Protein AF-A0A7Z7IJR8-F1 (afdb_monomer)

Organism: NCBI:txid627089

Structure (mmCIF, N/CA/C/O backbone):
data_AF-A0A7Z7IJR8-F1
#
_entry.id   AF-A0A7Z7IJR8-F1
#
loop_
_atom_site.group_PDB
_atom_site.id
_atom_site.type_symbol
_atom_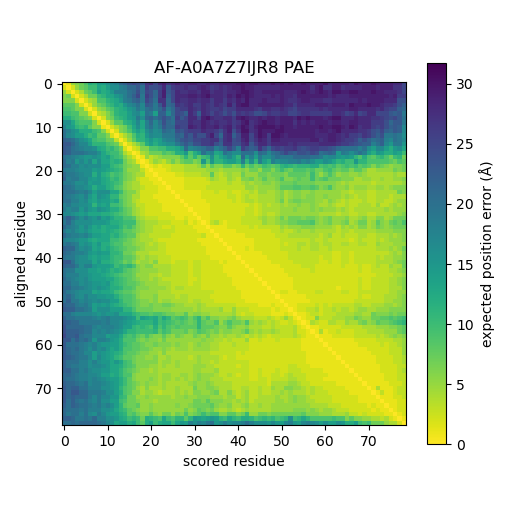site.label_atom_id
_atom_site.label_alt_id
_atom_site.label_comp_id
_atom_site.label_asym_id
_atom_site.label_entity_id
_atom_site.label_seq_id
_atom_site.pdbx_PDB_ins_code
_atom_site.Cartn_x
_atom_site.Cartn_y
_atom_site.Cartn_z
_atom_site.occupancy
_atom_site.B_iso_or_equiv
_atom_site.auth_seq_id
_atom_site.auth_comp_id
_atom_site.auth_asym_id
_atom_site.auth_atom_id
_atom_site.pdbx_PDB_model_num
ATOM 1 N N . MET A 1 1 ? -46.327 12.988 24.668 1.00 53.75 1 MET A N 1
ATOM 2 C CA . MET A 1 1 ? -45.938 12.068 23.570 1.00 53.75 1 MET A CA 1
ATOM 3 C C . MET A 1 1 ? -45.517 12.847 22.314 1.00 53.75 1 MET A C 1
ATOM 5 O O . MET A 1 1 ? -46.232 12.834 21.324 1.00 53.75 1 MET A O 1
ATOM 9 N N . LYS A 1 2 ? -44.383 13.568 22.331 1.00 54.75 2 LYS A N 1
ATOM 10 C CA . LYS A 1 2 ? -43.853 14.242 21.118 1.00 54.75 2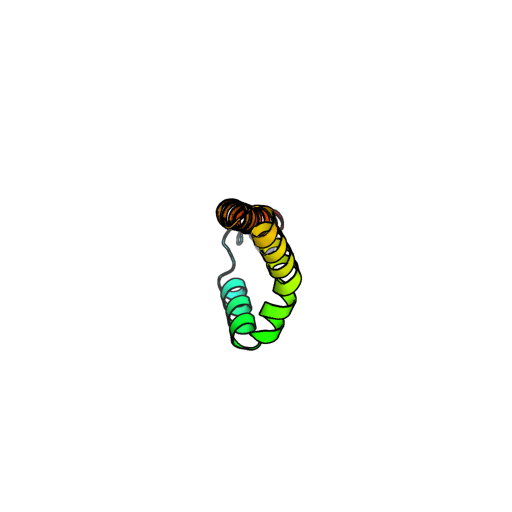 LYS A CA 1
ATOM 11 C C . LYS A 1 2 ? -42.324 14.409 21.105 1.00 54.75 2 LYS A C 1
ATOM 13 O O . LYS A 1 2 ? -41.800 15.230 20.369 1.00 54.75 2 LYS A O 1
ATOM 18 N N . THR A 1 3 ? -41.610 13.636 21.923 1.00 56.47 3 THR A N 1
ATOM 19 C CA . THR A 1 3 ? -40.165 13.799 22.166 1.00 56.47 3 THR A CA 1
ATOM 20 C C . THR A 1 3 ? -39.294 12.669 21.609 1.00 56.47 3 THR A C 1
ATOM 22 O O . THR A 1 3 ? -38.081 12.806 21.603 1.00 56.47 3 THR A O 1
ATOM 25 N N . MET A 1 4 ? -39.871 11.576 21.091 1.00 59.81 4 MET A N 1
ATOM 26 C CA . MET A 1 4 ? -39.087 10.455 20.536 1.00 59.81 4 MET A CA 1
ATOM 27 C C . MET A 1 4 ? -38.715 10.614 19.052 1.00 59.81 4 MET A C 1
ATOM 29 O O . MET A 1 4 ? -37.740 10.021 18.607 1.00 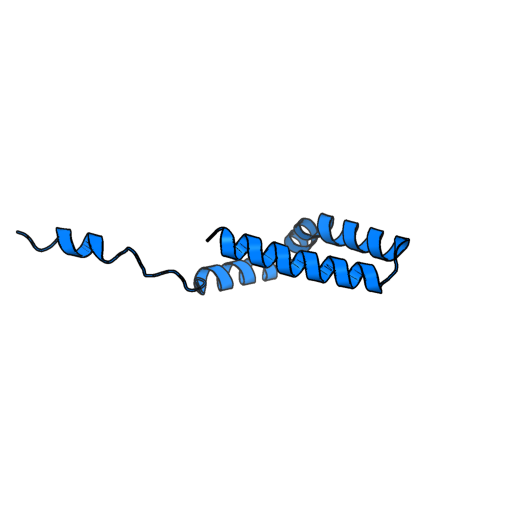59.81 4 MET A O 1
ATOM 33 N N . ALA A 1 5 ? -39.444 11.427 18.280 1.00 58.8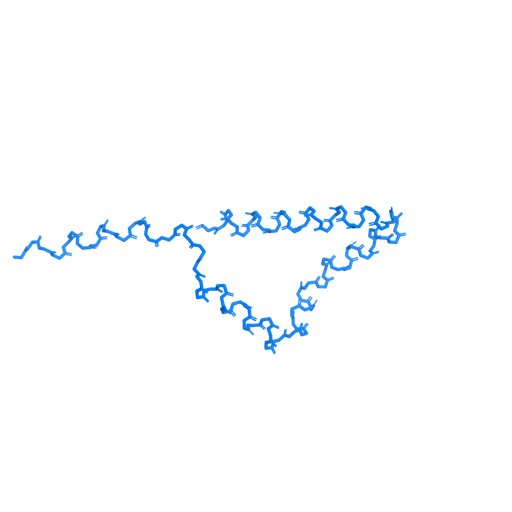8 5 ALA A N 1
ATOM 34 C CA . ALA A 1 5 ? -39.206 11.568 16.837 1.00 58.88 5 ALA A CA 1
ATOM 35 C C . ALA A 1 5 ? -38.036 12.510 16.486 1.00 58.88 5 ALA A C 1
ATOM 37 O O . ALA A 1 5 ? -37.441 12.383 15.419 1.00 58.88 5 ALA A O 1
ATOM 38 N N . THR A 1 6 ? -37.673 13.439 17.375 1.00 58.75 6 THR A N 1
ATOM 39 C CA . THR A 1 6 ? -36.555 14.375 17.164 1.00 58.75 6 THR A CA 1
ATOM 40 C C . THR A 1 6 ? -35.185 13.748 17.428 1.00 58.75 6 THR A C 1
ATOM 42 O O . THR A 1 6 ? -34.206 14.206 16.850 1.00 58.75 6 THR A O 1
ATOM 45 N N . VAL A 1 7 ? -35.110 12.667 18.216 1.00 57.97 7 VAL A N 1
ATOM 46 C CA . VAL A 1 7 ? -33.856 11.926 18.472 1.00 57.97 7 VAL A CA 1
ATOM 47 C C . VAL A 1 7 ? -33.339 11.198 17.222 1.00 57.97 7 VAL A C 1
ATOM 49 O O . VAL A 1 7 ? -32.134 11.072 17.036 1.00 57.97 7 VAL A O 1
ATOM 52 N N . TRP A 1 8 ? -34.241 10.798 16.322 1.00 59.81 8 TRP A N 1
ATOM 53 C CA . TRP A 1 8 ? -33.909 10.113 15.066 1.00 59.81 8 TRP A CA 1
ATOM 54 C C . TRP A 1 8 ? -33.259 11.025 14.009 1.00 59.81 8 TRP A C 1
ATOM 56 O O . TRP A 1 8 ? -32.684 10.548 13.039 1.00 59.81 8 TRP A O 1
ATOM 66 N N . HIS A 1 9 ? -33.348 12.354 14.149 1.00 58.47 9 HIS A N 1
ATOM 67 C CA . HIS A 1 9 ? -32.826 13.294 13.142 1.00 58.47 9 HIS A CA 1
ATOM 68 C C . HIS A 1 9 ? -31.421 13.840 13.457 1.00 58.47 9 HIS A C 1
ATOM 70 O O . HIS A 1 9 ? -30.834 14.528 12.622 1.00 58.47 9 HIS A O 1
ATOM 76 N N . SER A 1 10 ? -30.839 13.497 14.612 1.00 55.44 10 SER A N 1
ATOM 77 C CA . SER A 1 10 ? -29.459 13.858 14.990 1.00 55.44 10 SER A CA 1
ATOM 78 C C . SER A 1 10 ? -28.382 12.885 14.486 1.00 55.44 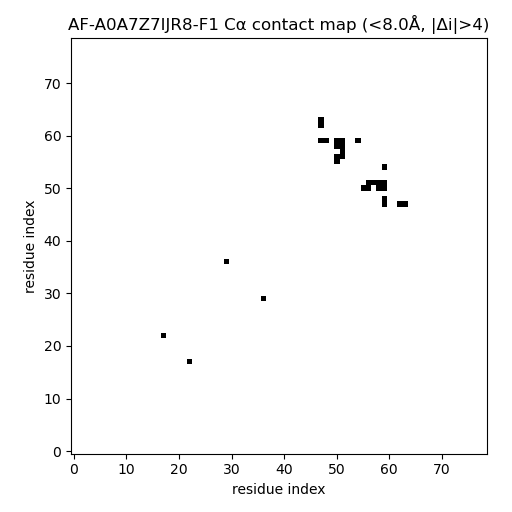10 SER A C 1
ATOM 80 O O . SER A 1 10 ? -27.193 13.164 14.616 1.00 55.44 10 SER A O 1
ATOM 82 N N . GLU A 1 11 ? -28.762 11.767 13.862 1.00 56.41 11 GLU A N 1
ATOM 83 C CA . GLU A 1 11 ? -27.844 10.692 13.438 1.00 56.41 11 GLU A CA 1
ATOM 84 C C . GLU A 1 11 ? -27.075 10.985 12.134 1.00 56.41 11 GLU A C 1
ATOM 86 O O . GLU A 1 11 ? -26.271 10.175 11.679 1.00 56.41 11 GLU A O 1
ATOM 91 N N . ARG A 1 12 ? -27.287 12.144 11.498 1.00 58.56 12 ARG A N 1
ATOM 92 C CA . ARG A 1 12 ? -26.815 12.391 10.124 1.00 58.56 12 ARG A CA 1
ATOM 93 C C . ARG A 1 12 ? -25.373 12.883 9.970 1.00 58.56 12 ARG A C 1
ATOM 95 O O . ARG A 1 12 ? -24.969 13.038 8.827 1.00 58.56 12 ARG A O 1
ATOM 102 N N . MET A 1 13 ? -24.582 13.122 11.024 1.00 57.97 13 MET A N 1
ATOM 103 C CA . MET A 1 13 ? -23.224 13.692 10.852 1.00 57.97 13 MET A CA 1
ATOM 104 C C . MET A 1 13 ? -22.146 13.197 11.834 1.00 57.97 13 MET A C 1
ATOM 106 O O . MET A 1 13 ? -21.070 13.791 11.898 1.00 57.97 13 MET A O 1
ATOM 110 N N . ALA A 1 14 ? -22.362 12.106 12.573 1.00 56.59 14 ALA A N 1
ATOM 111 C CA . ALA A 1 14 ? -21.272 11.467 13.314 1.00 56.59 14 ALA A CA 1
ATOM 112 C C . ALA A 1 14 ? -20.565 10.445 12.411 1.00 56.59 14 ALA A C 1
ATOM 114 O O . ALA A 1 14 ? -20.916 9.271 12.416 1.00 56.59 14 ALA A O 1
ATOM 115 N N . GLY A 1 15 ? -19.593 10.871 11.600 1.00 58.44 15 GLY A N 1
ATOM 116 C CA . GLY A 1 15 ? -18.784 9.882 10.875 1.00 58.44 15 GLY A CA 1
ATOM 117 C C . GLY A 1 15 ? -18.026 10.350 9.644 1.00 58.44 15 GLY A C 1
ATOM 118 O O . GLY A 1 15 ? -17.930 9.600 8.683 1.00 58.44 15 GLY A O 1
ATOM 119 N N . LYS A 1 16 ? -17.480 11.569 9.638 1.00 56.62 16 LYS A N 1
ATOM 120 C CA . LYS A 1 16 ? -16.434 11.937 8.660 1.00 56.62 16 LYS A CA 1
ATOM 121 C C . LYS A 1 16 ? -15.021 11.617 9.147 1.00 56.62 16 LYS A C 1
ATOM 123 O O . LYS A 1 16 ? -14.061 11.785 8.403 1.00 56.62 16 LYS A O 1
ATOM 128 N N . GLU A 1 17 ? -14.894 11.136 10.379 1.00 65.75 17 GLU A N 1
ATOM 129 C CA . GLU A 1 17 ? -13.636 10.648 10.927 1.00 65.75 17 GLU A CA 1
ATOM 130 C C . GLU A 1 17 ? -13.459 9.165 10.602 1.00 65.75 17 GLU A C 1
ATOM 132 O O . GLU A 1 17 ? -14.410 8.382 10.648 1.00 65.75 17 GLU A O 1
ATOM 137 N N . ILE A 1 18 ? -12.228 8.769 10.267 1.00 65.31 18 ILE A N 1
ATOM 138 C CA . ILE A 1 18 ? -11.882 7.355 10.122 1.00 65.31 18 ILE A CA 1
ATOM 139 C C . ILE A 1 18 ? -12.206 6.673 11.448 1.00 65.31 18 ILE A C 1
ATOM 141 O O . ILE A 1 18 ? -11.555 6.947 12.455 1.00 65.31 18 ILE A O 1
ATOM 145 N N . ASP A 1 19 ? -13.183 5.764 11.429 1.00 81.12 19 ASP A N 1
ATOM 146 C CA . ASP A 1 19 ? -13.528 4.971 12.602 1.00 81.12 19 ASP A CA 1
ATOM 147 C C . ASP A 1 19 ? -12.275 4.243 13.108 1.00 81.12 19 ASP A C 1
ATOM 149 O O . ASP A 1 19 ? -11.739 3.320 12.476 1.00 81.12 19 ASP A O 1
ATOM 153 N N . ARG A 1 20 ? -11.790 4.702 14.265 1.00 81.81 20 ARG A N 1
ATOM 154 C CA . ARG A 1 20 ? -10.592 4.184 14.919 1.00 81.81 20 ARG A CA 1
ATOM 155 C C . ARG A 1 20 ? -10.746 2.697 15.236 1.00 81.81 20 ARG A C 1
ATOM 157 O O . ARG A 1 20 ? -9.744 1.981 15.213 1.00 81.81 20 ARG A O 1
ATOM 164 N N . ILE A 1 21 ? -11.964 2.215 15.487 1.00 83.81 21 ILE A N 1
ATOM 165 C CA . ILE A 1 21 ? -12.235 0.791 15.711 1.00 83.81 21 ILE A CA 1
ATOM 166 C C . ILE A 1 21 ? -12.034 0.005 14.421 1.00 83.81 21 ILE A C 1
ATOM 168 O O . ILE A 1 21 ? -11.352 -1.024 14.433 1.00 83.81 21 ILE A O 1
ATOM 172 N N . ARG A 1 22 ? -12.529 0.508 13.287 1.00 83.00 22 ARG A N 1
ATOM 173 C CA . ARG A 1 22 ? -12.313 -0.134 11.983 1.00 83.00 22 ARG A CA 1
ATOM 174 C C . ARG A 1 22 ? -10.829 -0.177 11.607 1.00 83.00 22 ARG A C 1
ATOM 176 O O . ARG A 1 22 ? -10.355 -1.203 11.124 1.00 83.00 22 ARG A O 1
ATOM 183 N N . ALA A 1 23 ? -10.088 0.901 11.870 1.00 87.44 23 ALA A N 1
ATOM 184 C CA . ALA A 1 23 ? -8.644 0.950 11.632 1.00 87.44 23 ALA A CA 1
ATOM 185 C C . ALA A 1 23 ? -7.875 -0.051 12.512 1.00 87.44 23 ALA A C 1
ATOM 187 O O . ALA A 1 23 ? -7.022 -0.783 12.010 1.00 87.44 23 ALA A O 1
ATOM 188 N N . LYS A 1 24 ? -8.211 -0.134 13.807 1.00 91.75 24 LYS A N 1
ATOM 189 C CA . LYS A 1 24 ? -7.618 -1.123 14.720 1.00 91.75 24 LYS A CA 1
ATOM 190 C C . LYS A 1 24 ? -7.941 -2.556 14.304 1.00 91.75 24 LYS A C 1
ATOM 192 O O . LYS A 1 24 ? -7.046 -3.387 14.289 1.00 91.75 24 LYS A O 1
ATOM 197 N N . SER A 1 25 ? -9.184 -2.829 13.919 1.00 89.88 25 SER A N 1
ATOM 198 C CA . SER A 1 25 ? -9.610 -4.171 13.502 1.00 89.88 25 SER A CA 1
ATOM 199 C C . SER A 1 25 ? -8.858 -4.637 12.254 1.00 89.88 25 SER A C 1
ATOM 201 O O . SER A 1 25 ? -8.369 -5.760 12.214 1.00 89.88 25 SER A O 1
ATOM 203 N N . ALA A 1 26 ? -8.689 -3.758 11.260 1.00 90.06 26 ALA A N 1
ATOM 204 C CA . ALA A 1 26 ? -7.890 -4.066 10.075 1.00 90.06 26 ALA A CA 1
ATOM 205 C C . ALA A 1 26 ? -6.420 -4.364 10.427 1.00 90.06 26 ALA A C 1
ATOM 207 O O . ALA A 1 26 ? -5.833 -5.297 9.886 1.00 90.06 26 ALA A O 1
ATOM 208 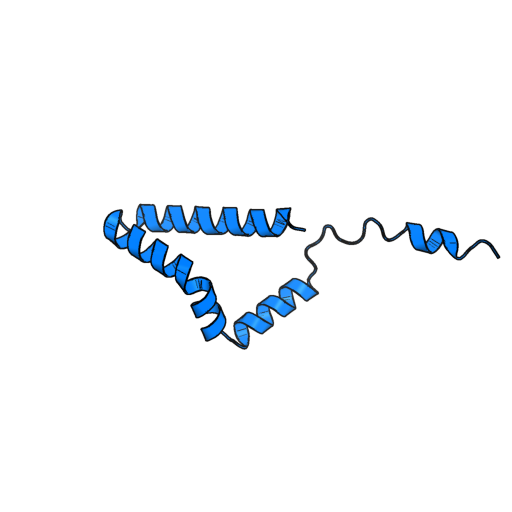N N . LEU A 1 27 ? -5.837 -3.605 11.359 1.00 93.25 27 LEU A N 1
ATOM 209 C CA . LEU A 1 27 ? -4.468 -3.825 11.828 1.00 93.25 27 LEU A CA 1
ATOM 210 C C . LEU A 1 27 ? -4.312 -5.164 12.567 1.00 93.25 27 LEU A C 1
ATOM 212 O O . LEU A 1 27 ? -3.315 -5.855 12.366 1.00 93.25 27 LEU A O 1
ATOM 216 N N . GLU A 1 28 ? -5.293 -5.561 13.376 1.00 94.81 28 GLU A N 1
ATOM 217 C CA . GLU A 1 28 ? -5.280 -6.869 14.040 1.00 94.81 28 GLU A CA 1
ATOM 218 C C . GLU A 1 28 ? -5.395 -8.027 13.040 1.00 94.81 28 GLU A C 1
ATOM 220 O O . GLU A 1 28 ? -4.640 -8.989 13.153 1.00 94.81 28 GLU A O 1
A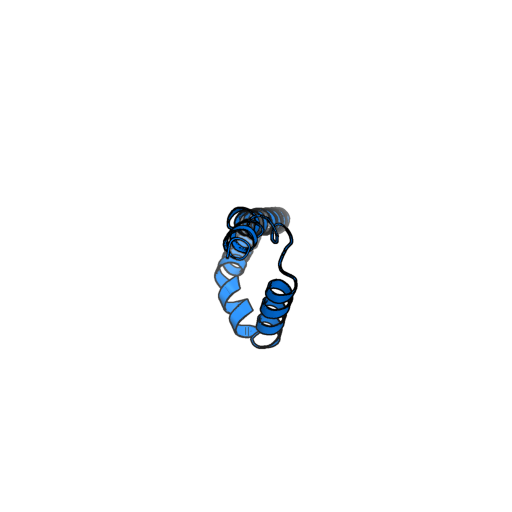TOM 225 N N . VAL A 1 29 ? -6.219 -7.905 11.991 1.00 93.38 29 VAL A N 1
ATOM 226 C CA . VAL A 1 29 ? -6.278 -8.907 10.905 1.00 93.38 29 VAL A CA 1
ATOM 227 C C . VAL A 1 29 ? -4.918 -9.064 10.222 1.00 93.38 29 VAL A C 1
ATOM 229 O O . VAL A 1 29 ? -4.485 -10.187 9.957 1.00 93.38 29 VAL A O 1
ATOM 232 N N . ILE A 1 30 ? -4.215 -7.954 9.972 1.00 95.25 30 ILE A N 1
ATOM 233 C CA . ILE A 1 30 ? -2.886 -7.992 9.349 1.00 95.25 30 ILE A CA 1
ATOM 234 C C . ILE A 1 30 ? -1.882 -8.732 10.234 1.00 95.25 30 ILE A C 1
ATOM 236 O O . ILE A 1 30 ? -1.108 -9.550 9.736 1.00 95.25 30 ILE A O 1
ATOM 240 N N . LYS A 1 31 ? -1.908 -8.471 11.544 1.00 95.75 31 LYS A N 1
ATOM 241 C CA . LYS A 1 31 ? -1.032 -9.148 12.507 1.00 95.75 31 LYS A CA 1
ATOM 242 C C . LYS A 1 31 ? -1.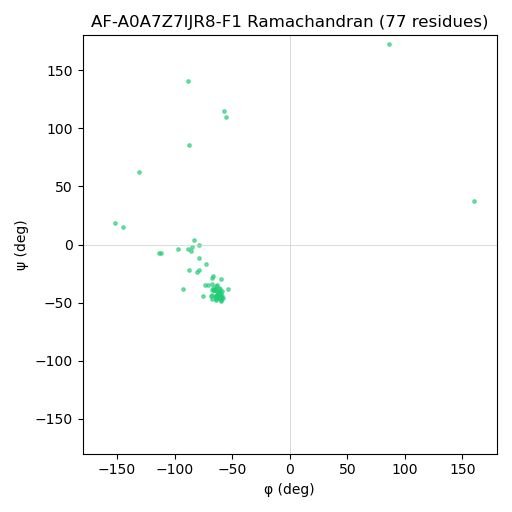359 -10.632 12.660 1.00 95.75 31 LYS A C 1
ATOM 244 O O . LYS A 1 31 ? -0.442 -11.432 12.803 1.00 95.75 31 LYS A O 1
ATOM 249 N N . GLN A 1 32 ? -2.640 -10.997 12.650 1.00 97.38 32 GLN A N 1
ATOM 250 C CA . GLN A 1 32 ? -3.089 -12.381 12.824 1.00 97.38 32 GLN A CA 1
ATOM 251 C C . GLN A 1 32 ? -2.820 -13.246 11.588 1.00 97.38 32 GLN A C 1
ATOM 253 O O . GLN A 1 32 ? -2.498 -14.427 11.722 1.00 97.38 32 GLN A O 1
ATOM 258 N N . HIS A 1 33 ? -2.927 -12.676 10.385 1.00 95.81 33 HIS A N 1
ATOM 259 C CA . HIS A 1 33 ? -2.835 -13.429 9.133 1.00 95.81 33 HIS A CA 1
ATOM 260 C C . HIS A 1 33 ? -1.860 -12.799 8.124 1.00 95.81 33 HIS A C 1
ATOM 262 O O . HIS A 1 33 ? -2.259 -12.447 7.009 1.00 95.81 33 HIS A O 1
ATOM 268 N N . PRO A 1 34 ? -0.560 -12.703 8.455 1.00 93.31 34 PRO A N 1
ATOM 269 C CA . PRO A 1 34 ? 0.419 -12.016 7.613 1.00 93.31 34 PRO A CA 1
ATOM 270 C C . PRO A 1 34 ? 0.554 -12.651 6.222 1.00 93.31 34 PRO A C 1
ATOM 272 O O . PRO A 1 34 ? 0.661 -11.942 5.224 1.00 93.31 34 PRO A O 1
ATOM 275 N N . LEU A 1 35 ? 0.477 -13.984 6.126 1.00 96.81 35 LEU A N 1
ATOM 276 C CA . LEU A 1 35 ? 0.546 -14.690 4.843 1.00 96.81 35 LEU A CA 1
ATOM 277 C C . LEU A 1 35 ? -0.643 -14.373 3.930 1.00 96.81 35 LEU A C 1
ATOM 279 O O . LEU A 1 35 ? -0.453 -14.197 2.731 1.00 96.81 35 LEU A O 1
ATOM 283 N N . LEU A 1 36 ? -1.855 -14.253 4.482 1.00 96.50 36 LEU A N 1
ATOM 284 C CA . LEU A 1 36 ? -3.032 -13.874 3.695 1.00 96.50 36 LEU A CA 1
ATOM 285 C C . LEU A 1 36 ? -2.920 -12.443 3.176 1.00 96.50 36 LEU A C 1
ATOM 287 O O . LEU A 1 36 ? -3.308 -12.179 2.042 1.00 96.50 36 LEU A O 1
ATOM 291 N N . VAL A 1 37 ? -2.362 -11.529 3.970 1.00 95.44 37 VAL A N 1
ATOM 292 C CA . VAL A 1 37 ? -2.117 -10.151 3.524 1.00 95.44 37 VAL A CA 1
ATOM 293 C C . VAL A 1 37 ? -1.112 -10.124 2.380 1.00 95.44 37 VAL A C 1
ATOM 295 O O . VAL A 1 37 ? -1.356 -9.465 1.373 1.00 95.44 37 VAL A O 1
ATOM 298 N N . LEU A 1 38 ? -0.012 -10.870 2.495 1.00 95.50 38 LEU A N 1
ATOM 299 C CA . LEU A 1 38 ? 0.970 -10.988 1.417 1.00 95.50 38 LEU A CA 1
ATOM 300 C C . LEU A 1 38 ? 0.359 -11.609 0.161 1.00 95.50 38 LEU A C 1
ATOM 302 O O . LEU A 1 38 ? 0.606 -11.126 -0.941 1.00 95.50 38 LEU A O 1
ATOM 306 N N . PHE A 1 39 ? -0.484 -12.629 0.319 1.00 96.31 39 PHE A N 1
ATOM 307 C CA . PHE A 1 39 ? -1.211 -13.227 -0.793 1.00 96.31 39 PHE A CA 1
ATOM 308 C C . PHE A 1 39 ? -2.163 -12.225 -1.458 1.00 96.31 39 PHE A C 1
ATOM 310 O O . PHE A 1 39 ? -2.167 -12.104 -2.680 1.00 96.31 39 PHE A O 1
ATOM 317 N N . ALA A 1 40 ? -2.911 -11.446 -0.676 1.00 95.00 40 ALA A N 1
ATOM 318 C CA . ALA A 1 40 ? -3.788 -10.400 -1.196 1.00 95.00 40 ALA A CA 1
ATOM 319 C C . ALA A 1 40 ? -3.009 -9.283 -1.916 1.00 95.00 40 ALA A C 1
ATOM 321 O O . ALA A 1 40 ? -3.474 -8.757 -2.925 1.00 95.00 40 ALA A O 1
ATOM 322 N N . LEU A 1 41 ? -1.811 -8.942 -1.429 1.00 95.62 41 LEU A N 1
ATOM 323 C CA . LEU A 1 41 ? -0.912 -7.975 -2.066 1.00 95.62 41 LEU A CA 1
ATOM 324 C C . LEU A 1 41 ? -0.128 -8.560 -3.250 1.00 95.62 41 LEU A C 1
ATOM 326 O O . LEU A 1 41 ? 0.469 -7.796 -4.012 1.00 95.62 41 LEU A O 1
ATOM 330 N N . SER A 1 42 ? -0.134 -9.883 -3.435 1.00 96.50 42 SER A N 1
ATOM 331 C CA . SER A 1 42 ? 0.684 -10.566 -4.442 1.00 96.50 42 SER A CA 1
ATOM 332 C C . SER A 1 42 ? 0.515 -10.033 -5.868 1.00 96.50 42 SER A C 1
ATOM 334 O O . SER A 1 42 ? 1.542 -9.877 -6.532 1.00 96.50 42 SER A O 1
ATOM 336 N N . PRO A 1 43 ? -0.687 -9.646 -6.352 1.00 95.69 43 PRO A N 1
ATOM 337 C CA . PRO A 1 43 ? -0.816 -9.112 -7.704 1.00 95.69 43 PRO A CA 1
ATOM 338 C C . PRO A 1 43 ? -0.094 -7.768 -7.859 1.00 95.69 43 PRO A C 1
ATOM 340 O O . PRO A 1 43 ? 0.565 -7.530 -8.867 1.00 95.69 43 PRO A O 1
ATOM 343 N N . ALA A 1 44 ? -0.160 -6.903 -6.842 1.00 95.44 44 ALA A N 1
ATOM 344 C CA . ALA A 1 44 ? 0.530 -5.615 -6.856 1.00 95.44 44 ALA A CA 1
ATOM 345 C C . ALA A 1 44 ? 2.052 -5.802 -6.809 1.00 95.44 44 ALA A C 1
ATOM 347 O O . ALA A 1 44 ? 2.775 -5.170 -7.579 1.00 95.44 44 ALA A O 1
ATOM 348 N N . ILE A 1 45 ? 2.538 -6.710 -5.957 1.00 96.12 45 ILE A N 1
ATOM 349 C CA . ILE A 1 45 ? 3.969 -7.031 -5.859 1.00 96.12 45 ILE A CA 1
ATOM 350 C C . ILE A 1 45 ? 4.484 -7.606 -7.185 1.00 96.12 45 ILE A C 1
ATOM 352 O O . ILE A 1 45 ? 5.545 -7.192 -7.649 1.00 96.12 45 ILE A O 1
ATOM 356 N N . ALA A 1 46 ? 3.728 -8.502 -7.825 1.00 97.25 46 ALA A N 1
ATOM 357 C CA . ALA A 1 46 ? 4.094 -9.074 -9.118 1.00 97.25 46 ALA A CA 1
ATOM 358 C C . ALA A 1 46 ? 4.234 -7.992 -10.201 1.00 97.25 46 ALA A C 1
ATOM 360 O O . ALA A 1 46 ? 5.252 -7.942 -10.889 1.00 97.25 46 ALA A O 1
ATOM 361 N N . VAL A 1 47 ? 3.260 -7.081 -10.309 1.00 96.50 47 VAL A N 1
ATOM 362 C CA . VAL A 1 47 ? 3.317 -5.963 -11.267 1.00 96.50 47 VAL A CA 1
ATOM 363 C C . VAL A 1 47 ? 4.521 -5.059 -10.994 1.00 96.50 47 VAL A C 1
ATOM 365 O O . VAL A 1 47 ? 5.246 -4.713 -11.925 1.00 96.50 47 VAL A O 1
ATOM 368 N N . LEU A 1 48 ? 4.785 -4.712 -9.732 1.00 95.62 48 LEU A N 1
ATOM 369 C CA . LEU A 1 48 ? 5.948 -3.896 -9.373 1.00 95.62 48 LEU A CA 1
ATOM 370 C C . LEU A 1 48 ? 7.273 -4.600 -9.689 1.00 95.62 48 LEU A C 1
ATOM 372 O O . LEU A 1 48 ? 8.196 -3.951 -10.176 1.00 95.62 48 LEU A O 1
ATOM 376 N N . GLY A 1 49 ? 7.358 -5.914 -9.473 1.00 96.12 49 GLY A N 1
ATOM 377 C CA . GLY A 1 49 ? 8.519 -6.721 -9.853 1.00 96.12 49 GLY A CA 1
ATOM 378 C C . GLY A 1 49 ? 8.768 -6.708 -11.363 1.00 96.12 49 GLY A C 1
ATOM 379 O O . GLY A 1 49 ? 9.905 -6.531 -11.796 1.00 96.12 49 GLY A O 1
ATOM 380 N N . VAL A 1 50 ? 7.705 -6.801 -12.167 1.00 97.19 50 VAL A N 1
ATOM 381 C CA . VAL A 1 50 ? 7.792 -6.687 -13.632 1.00 97.19 50 VAL A CA 1
ATOM 382 C C . VAL A 1 50 ? 8.256 -5.290 -14.052 1.00 97.19 50 VAL A C 1
ATOM 384 O O . VAL A 1 50 ? 9.148 -5.169 -14.890 1.00 97.19 50 VAL A O 1
ATOM 387 N N . ILE A 1 51 ? 7.705 -4.229 -13.453 1.00 96.06 51 ILE A N 1
ATOM 388 C CA . ILE A 1 51 ? 8.119 -2.849 -13.750 1.00 96.06 51 ILE A CA 1
ATOM 389 C C . ILE A 1 51 ? 9.585 -2.637 -13.373 1.00 96.06 51 ILE A C 1
ATOM 391 O O . ILE A 1 51 ? 10.329 -2.045 -14.151 1.00 96.06 51 ILE A O 1
ATOM 395 N N . TRP A 1 52 ? 10.020 -3.137 -12.215 1.00 94.88 52 TRP A N 1
ATOM 396 C CA . TRP A 1 52 ? 11.421 -3.055 -11.816 1.00 94.88 52 TRP A CA 1
ATOM 397 C C . TRP A 1 52 ? 12.310 -3.764 -12.839 1.00 94.88 52 TRP A C 1
ATOM 399 O O . TRP A 1 52 ? 13.267 -3.164 -13.324 1.00 94.88 52 TRP A O 1
ATOM 409 N N . TRP A 1 53 ? 11.967 -4.990 -13.231 1.00 96.19 53 TRP A N 1
ATOM 410 C CA . TRP A 1 53 ? 12.755 -5.745 -14.202 1.00 96.19 53 TRP A CA 1
ATOM 411 C C . TRP A 1 53 ? 12.899 -5.030 -15.556 1.00 96.19 53 TRP A C 1
ATOM 413 O O . TRP A 1 53 ? 13.981 -5.034 -16.136 1.00 96.19 53 TRP A O 1
ATOM 423 N N . LEU A 1 54 ? 11.831 -4.395 -16.050 1.00 94.00 54 LEU A N 1
ATOM 424 C CA . LEU A 1 54 ? 11.794 -3.819 -17.401 1.00 94.00 54 LEU A CA 1
ATOM 425 C C . LEU A 1 54 ? 12.209 -2.343 -17.471 1.00 94.00 54 LEU A C 1
ATOM 427 O O . LEU A 1 54 ? 12.849 -1.930 -18.434 1.00 94.00 54 LEU A O 1
ATOM 431 N N . ALA A 1 55 ? 11.822 -1.541 -16.482 1.00 92.44 55 ALA A N 1
ATOM 432 C CA . ALA A 1 55 ? 11.996 -0.087 -16.478 1.00 92.44 55 ALA A CA 1
ATOM 433 C C . ALA A 1 55 ? 12.977 0.400 -15.396 1.00 92.44 55 ALA A C 1
ATOM 435 O O . ALA A 1 55 ? 13.340 1.576 -15.367 1.00 92.44 55 ALA A O 1
ATOM 436 N N . GLY A 1 56 ? 13.432 -0.486 -14.508 1.00 91.06 56 GLY A N 1
ATOM 437 C CA . GLY A 1 56 ? 14.347 -0.162 -13.418 1.00 91.06 56 GLY A CA 1
ATOM 438 C C . GLY A 1 56 ? 13.654 0.348 -12.150 1.00 91.06 56 GLY A C 1
ATOM 439 O O . GLY A 1 56 ? 12.447 0.596 -12.101 1.00 91.06 56 GLY A O 1
ATOM 440 N N . ALA A 1 57 ? 14.446 0.508 -11.085 1.00 89.50 57 ALA A N 1
ATOM 441 C CA . ALA A 1 57 ? 13.938 0.799 -9.742 1.00 89.50 57 ALA A CA 1
ATOM 442 C C . ALA A 1 57 ? 13.194 2.145 -9.642 1.00 89.50 57 ALA A C 1
ATOM 444 O O . ALA A 1 57 ? 12.202 2.240 -8.924 1.00 89.50 57 ALA A O 1
ATOM 445 N N . GLY A 1 58 ? 13.628 3.173 -10.384 1.00 92.94 58 GLY A N 1
ATOM 446 C CA . GLY A 1 58 ? 12.990 4.495 -10.353 1.00 92.94 58 GLY A CA 1
ATOM 447 C C . GLY A 1 58 ? 11.517 4.453 -10.770 1.00 92.94 58 GLY A C 1
ATOM 448 O O . GLY A 1 58 ? 10.655 4.984 -10.070 1.00 92.94 58 GLY A O 1
ATOM 449 N N . TRP A 1 59 ? 11.215 3.743 -11.860 1.00 93.12 59 TRP A N 1
ATOM 450 C CA . TRP A 1 59 ? 9.845 3.564 -12.342 1.00 93.12 59 TRP A CA 1
ATOM 451 C C . TRP A 1 59 ? 9.016 2.650 -11.441 1.00 93.12 59 TRP A C 1
ATOM 453 O O . TRP A 1 59 ? 7.833 2.918 -11.234 1.00 93.12 59 TRP A O 1
ATOM 463 N N . ALA A 1 60 ? 9.624 1.620 -10.848 1.00 91.94 60 ALA A N 1
ATOM 464 C CA . ALA A 1 60 ? 8.938 0.760 -9.886 1.00 91.94 60 ALA A CA 1
ATOM 465 C C . ALA A 1 60 ? 8.505 1.534 -8.631 1.00 91.94 60 ALA A C 1
ATOM 467 O O . ALA A 1 60 ? 7.366 1.402 -8.185 1.00 91.94 60 ALA A O 1
ATOM 468 N N . ILE A 1 61 ? 9.379 2.392 -8.095 1.00 93.44 61 ILE A N 1
ATOM 469 C CA . ILE A 1 61 ? 9.060 3.244 -6.941 1.00 93.44 61 ILE A CA 1
ATOM 470 C C . ILE A 1 61 ? 7.950 4.235 -7.302 1.00 93.44 61 ILE A C 1
ATOM 472 O O . ILE A 1 61 ? 6.977 4.356 -6.558 1.00 93.44 61 ILE A O 1
ATOM 476 N N . ALA A 1 62 ? 8.050 4.905 -8.454 1.00 95.81 62 ALA A N 1
ATOM 477 C CA . ALA A 1 62 ? 7.007 5.817 -8.917 1.00 95.81 62 ALA A CA 1
ATOM 478 C C . ALA A 1 62 ? 5.645 5.107 -9.047 1.00 95.81 62 ALA A C 1
ATOM 480 O O . ALA A 1 62 ? 4.638 5.603 -8.540 1.00 95.81 62 ALA A O 1
ATOM 481 N N . ALA A 1 63 ? 5.617 3.914 -9.649 1.00 93.75 63 ALA A N 1
ATOM 482 C CA . ALA A 1 63 ? 4.406 3.107 -9.769 1.00 93.75 63 ALA A CA 1
ATOM 483 C C . ALA A 1 63 ? 3.836 2.703 -8.401 1.00 93.75 63 ALA A C 1
ATOM 485 O O . ALA A 1 63 ? 2.626 2.797 -8.197 1.00 93.75 63 ALA A O 1
ATOM 486 N N . ALA A 1 64 ? 4.686 2.310 -7.446 1.00 94.00 64 ALA A N 1
ATOM 487 C CA . ALA A 1 64 ? 4.265 1.968 -6.089 1.00 94.00 64 ALA A CA 1
ATOM 488 C C . ALA A 1 64 ? 3.624 3.163 -5.367 1.00 94.00 64 ALA A C 1
ATOM 490 O O . ALA A 1 64 ? 2.588 3.007 -4.720 1.00 94.00 64 ALA A O 1
ATOM 491 N N . LEU A 1 65 ? 4.195 4.362 -5.519 1.00 96.50 65 LEU A N 1
ATOM 492 C CA . LEU A 1 65 ? 3.634 5.593 -4.957 1.00 96.50 65 LEU A CA 1
ATOM 493 C C . LEU A 1 65 ? 2.270 5.923 -5.568 1.00 96.50 65 LEU A C 1
ATOM 495 O O . LEU A 1 65 ? 1.330 6.223 -4.831 1.00 96.50 65 LEU A O 1
ATOM 499 N N . VAL A 1 66 ? 2.131 5.811 -6.892 1.00 96.56 66 V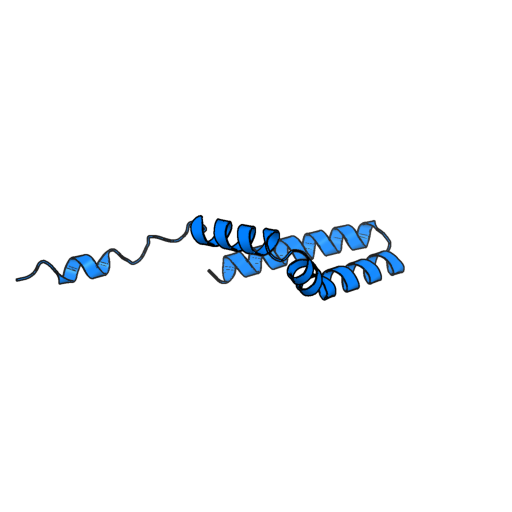AL A N 1
ATOM 500 C CA . VAL A 1 66 ? 0.839 6.002 -7.571 1.00 96.56 66 VAL A CA 1
ATOM 501 C C . VAL A 1 66 ? -0.193 4.996 -7.061 1.00 96.56 66 VAL A C 1
ATOM 503 O O . VAL A 1 66 ? -1.308 5.391 -6.725 1.00 96.56 66 VAL A O 1
ATOM 506 N N . LEU A 1 67 ? 0.180 3.719 -6.935 1.00 94.06 67 LEU A N 1
ATOM 507 C CA . LEU A 1 67 ? -0.681 2.663 -6.392 1.00 94.06 67 LEU A CA 1
ATOM 508 C C . LEU A 1 67 ? -1.135 2.969 -4.961 1.00 94.06 67 LEU A C 1
ATOM 510 O O . LEU A 1 67 ? -2.314 2.814 -4.645 1.00 94.06 67 LEU A O 1
ATOM 514 N N . LEU A 1 68 ? -0.219 3.435 -4.110 1.00 94.12 68 LEU A N 1
ATOM 515 C CA . LEU A 1 68 ? -0.509 3.791 -2.723 1.00 94.12 68 LEU A CA 1
ATOM 516 C C . LEU A 1 68 ? -1.492 4.967 -2.639 1.00 94.12 68 LEU A C 1
ATOM 518 O O . LEU A 1 68 ? -2.484 4.890 -1.912 1.00 94.12 68 LEU A O 1
ATOM 522 N N . VAL A 1 69 ? -1.243 6.036 -3.401 1.00 95.75 69 VAL A N 1
ATOM 523 C CA . VAL A 1 69 ? -2.089 7.238 -3.409 1.00 95.75 69 VAL A CA 1
ATOM 524 C C . VAL A 1 69 ? -3.459 6.930 -4.005 1.00 95.75 69 VAL A C 1
ATOM 526 O O . VAL A 1 69 ? -4.473 7.270 -3.400 1.00 95.75 69 VAL A O 1
ATOM 529 N N . ALA A 1 70 ? -3.512 6.244 -5.149 1.00 93.88 70 ALA A N 1
ATOM 530 C CA . ALA A 1 70 ? -4.766 5.872 -5.795 1.00 93.88 70 ALA A CA 1
ATOM 531 C C . ALA A 1 70 ? -5.582 4.906 -4.924 1.00 93.88 70 ALA A C 1
ATOM 533 O O . ALA A 1 70 ? -6.779 5.114 -4.730 1.00 93.88 70 ALA A O 1
ATOM 534 N N . GLY A 1 71 ? -4.941 3.887 -4.344 1.00 90.38 71 GLY A N 1
ATOM 535 C CA . GLY A 1 71 ? -5.590 2.948 -3.430 1.00 90.38 71 GLY A CA 1
ATOM 536 C C . GLY A 1 71 ? -6.141 3.646 -2.185 1.00 90.38 71 GLY A C 1
ATOM 537 O O . GLY A 1 71 ? -7.305 3.449 -1.831 1.00 90.38 71 GLY A O 1
ATOM 538 N N . GLY A 1 72 ? -5.346 4.521 -1.562 1.00 89.75 72 GLY A N 1
ATOM 539 C CA . GLY A 1 72 ? -5.778 5.342 -0.430 1.00 89.75 72 GLY A CA 1
ATOM 540 C C . GLY A 1 72 ? -6.944 6.270 -0.784 1.00 89.75 72 GLY A C 1
ATOM 541 O O . GLY A 1 72 ? -7.942 6.302 -0.063 1.00 89.75 72 GLY A O 1
ATOM 542 N N . ALA A 1 73 ? -6.865 6.963 -1.922 1.00 89.88 73 ALA A N 1
ATOM 543 C CA . ALA A 1 73 ? -7.923 7.843 -2.410 1.00 89.88 73 ALA A CA 1
ATOM 544 C C . ALA A 1 73 ? -9.228 7.079 -2.667 1.00 89.88 73 ALA A C 1
ATOM 546 O O . ALA A 1 73 ? -10.279 7.511 -2.205 1.00 89.88 73 ALA A O 1
ATOM 547 N N . LEU A 1 74 ? -9.179 5.912 -3.318 1.00 90.00 74 LEU A N 1
ATOM 548 C CA . LEU A 1 74 ? -10.359 5.063 -3.529 1.00 90.00 74 LEU A CA 1
ATOM 549 C C . LEU A 1 74 ? -10.987 4.604 -2.207 1.00 90.00 74 LEU A C 1
ATOM 551 O O . LEU A 1 74 ? -12.210 4.548 -2.094 1.00 90.00 74 LEU A O 1
ATOM 555 N N . VAL A 1 75 ? -10.168 4.295 -1.200 1.00 86.50 75 VAL A N 1
ATOM 556 C CA . VAL A 1 75 ? -10.647 3.916 0.137 1.00 86.50 75 VAL A CA 1
ATOM 557 C C . VAL A 1 75 ? -11.318 5.084 0.854 1.00 86.50 75 VAL A C 1
ATOM 559 O O . VAL A 1 75 ? -12.253 4.842 1.613 1.00 86.50 75 VAL A O 1
ATOM 562 N N . VAL A 1 76 ? -10.853 6.320 0.653 1.00 85.38 76 VAL A N 1
ATOM 563 C CA . VAL A 1 76 ? -11.467 7.534 1.222 1.00 85.38 76 VAL A CA 1
ATOM 564 C C . VAL A 1 76 ? -12.746 7.905 0.473 1.00 85.38 76 VAL A C 1
ATOM 566 O O . VAL A 1 76 ? -13.754 8.175 1.111 1.00 85.38 76 VAL A O 1
ATOM 569 N N . LEU A 1 77 ? -12.731 7.864 -0.861 1.00 84.56 77 LEU A N 1
ATOM 570 C CA . LEU A 1 77 ? -13.873 8.209 -1.716 1.00 84.56 77 LEU A CA 1
ATOM 571 C C . LEU A 1 77 ? -15.046 7.230 -1.592 1.00 84.56 77 LEU A C 1
ATOM 573 O O . LEU A 1 77 ? -16.182 7.606 -1.850 1.00 84.56 77 LEU A O 1
ATOM 577 N N . LYS A 1 78 ? -14.781 5.969 -1.230 1.00 73.06 78 LYS A N 1
ATOM 578 C CA . LYS A 1 78 ? -15.820 4.958 -0.977 1.00 73.06 78 LYS A CA 1
ATOM 579 C C . LYS A 1 78 ? -16.415 5.018 0.439 1.00 73.06 78 LYS A C 1
ATOM 581 O O . LYS A 1 78 ? -17.183 4.120 0.785 1.00 73.06 78 LYS A O 1
ATOM 586 N N . ARG A 1 79 ? -16.025 5.991 1.268 1.00 60.47 79 ARG A N 1
ATOM 587 C CA . ARG A 1 79 ? -16.638 6.237 2.585 1.00 60.47 79 ARG A CA 1
ATOM 588 C C . ARG A 1 79 ? -17.730 7.284 2.471 1.00 60.47 79 ARG A C 1
ATOM 590 O O . ARG A 1 79 ? -18.699 7.149 3.242 1.00 60.47 79 ARG A O 1
#

Sequence (79 aa):
MKTMATVWHSERMAGKEIDRIRAKSALEVIKQHPLLVLFALSPAIAVLGVIWWLAGAGWAIAAALVLLVAGGALVVLKR

Foldseek 3Di:
DPPPVVVVVVPPDPDLDDPPVVVVVVVVCCVVCVVVVCVVCVVVVVVLVVCCVPVNDVRSVVSVVVCVVVVVVVVSVVD

Secondary structure (DSSP, 8-state):
--SSTTGGGSTTSS-SS--HHHHHHHHHHHHH-HHHHHHHHHHHHHHHHHHHHHH-HHHHHHHHHHHHHHHHHHHHHT-

Solvent-accessible surface area (backbone atoms only — not comparable to full-atom values): 4756 Å² total; per-residue (Å²): 144,84,72,73,73,64,65,71,68,70,73,82,75,88,69,90,60,82,56,63,65,61,54,50,52,54,51,49,50,45,71,75,37,53,67,59,50,51,57,71,44,38,68,61,52,52,51,40,51,52,36,26,74,75,67,32,64,71,51,21,51,53,50,51,52,50,50,51,52,51,52,52,48,54,60,56,73,73,105

Radius of gyration: 20.25 Å; Cα contacts (8 Å, |Δi|>4): 15; chains: 1; bounding box: 60×29×41 Å

Mean predicted aligned error: 9.75 Å

pLDDT: mean 84.37, std 15.25, range [53.75, 97.38]